Protein AF-A0AAP0RUE5-F1 (afdb_monomer)

Foldseek 3Di:
DDDDVVQDDPVVVVLVVVQVVCVVVVHHRPDDDDDDPCVVDADVVHDDDDDDCVPDDADPPLCVVVCVVPDDDDDDDDDDDPVNLVVLQCVVCVVVPDPGDDSVVSVVVVVVVVVCVVSVPDPRD

Nearest PDB structures (foldseek):
  4g22-assembly3_B-2  TM=8.796E-01  e=3.912E-05  Coffea canephora
  4g0b-assembly2_B  TM=9.159E-01  e=1.058E-04  Coffea canephora

Solvent-accessible surface area (backbone atoms only — not comparable to full-atom values): 8347 Å² total; per-residue (Å²): 138,88,77,66,66,94,77,41,57,74,64,57,49,51,50,49,54,50,41,50,55,29,52,75,70,75,40,78,61,91,71,78,85,84,82,76,64,69,84,73,56,78,58,89,75,75,80,84,90,66,87,66,68,92,76,55,89,74,74,68,81,53,46,58,68,55,51,63,72,75,44,85,86,80,89,84,86,81,91,77,54,72,65,59,50,51,51,50,47,50,63,69,34,68,85,62,85,41,93,77,78,52,73,66,58,48,49,52,53,48,52,50,53,50,50,42,59,76,64,63,53,48,89,93,91

Radius of gyration: 21.24 Å; Cα contacts (8 Å, |Δi|>4): 42; chains: 1; bounding box: 43×46×54 Å

Organism: Liquidambar formosana (NCBI:txid63359)

InterPro domains:
  IPR023213 Chloramphenicol acetyltransferase-like domain superfamily [G3DSA:3.30.559.10] (1-57)
  IPR023213 Chloramphenicol acetyltransferase-like domain superfamily [G3DSA:3.30.559.10] (68-125)
  IPR050317 Plant and Fungal Acyltransferase [PTHR31642] (1-120)

Sequence (125 aa):
MTINHCMVDAISAKEFVNSWAETARGISLTIPPFLDRSILRSRQPPEVKHCHHEFMDIEDISNISGLYQEGQMLYESFHFDSEMLARLKKSAMEDGVISSCTNFTVLAAFVWRARSKALNMKPHQ

pLDDT: mean 94.96, std 3.28, range [79.0, 98.44]

Mean predicted aligned error: 4.77 Å

Secondary structure (DSSP, 8-state):
----TTT--HHHHHHHHHHHHHHHTTPPPSSPPP--GGGGPPPSS----S--GGGS----TT-HHHHHHHSPPP-------HHHHHHHHHHHTTTSS-S---HHHHHHHHHHHHHHHHTTPPTT-

Structure (mmCIF, N/CA/C/O backbone):
data_AF-A0AAP0RUE5-F1
#
_entry.id   AF-A0AAP0RUE5-F1
#
loop_
_atom_site.group_PDB
_atom_site.id
_atom_site.type_symbol
_atom_site.label_atom_id
_atom_site.label_alt_id
_atom_site.label_comp_id
_atom_site.label_asym_id
_atom_site.label_entity_id
_atom_site.label_seq_id
_atom_site.pdbx_PDB_ins_code
_atom_site.Cartn_x
_atom_site.Cartn_y
_atom_site.Cartn_z
_atom_site.occupancy
_atom_site.B_iso_or_equiv
_atom_site.auth_seq_id
_atom_site.auth_comp_id
_atom_site.auth_asym_id
_atom_site.auth_atom_id
_atom_site.pdbx_PDB_model_num
ATOM 1 N N . MET A 1 1 ? 6.687 0.712 18.300 1.00 79.00 1 MET A N 1
ATOM 2 C CA . MET A 1 1 ? 5.547 -0.214 18.454 1.00 79.00 1 MET A CA 1
ATOM 3 C C . MET A 1 1 ? 5.792 -1.382 17.523 1.00 79.00 1 MET A C 1
ATOM 5 O O . MET A 1 1 ? 6.056 -1.137 16.355 1.00 79.00 1 MET A O 1
ATOM 9 N N . THR A 1 2 ? 5.748 -2.608 18.030 1.00 91.00 2 THR A N 1
ATOM 10 C CA . THR A 1 2 ? 5.924 -3.820 17.219 1.00 91.00 2 THR A CA 1
ATOM 11 C C . THR A 1 2 ? 4.603 -4.566 17.219 1.00 91.00 2 THR A C 1
ATOM 13 O O . THR A 1 2 ? 4.033 -4.784 18.285 1.00 91.00 2 THR A O 1
ATOM 16 N N . ILE A 1 3 ? 4.101 -4.918 16.038 1.00 91.62 3 ILE A N 1
ATOM 17 C CA . ILE A 1 3 ? 2.836 -5.636 15.876 1.00 91.62 3 ILE A CA 1
ATOM 18 C C . ILE A 1 3 ? 3.063 -6.810 14.928 1.00 91.62 3 ILE A C 1
ATOM 20 O O . ILE A 1 3 ? 3.786 -6.690 13.941 1.00 91.62 3 ILE A O 1
ATOM 24 N N . ASN A 1 4 ? 2.436 -7.947 15.223 1.00 94.19 4 ASN A N 1
ATOM 25 C CA . ASN A 1 4 ? 2.412 -9.085 14.315 1.00 94.19 4 ASN A CA 1
ATOM 26 C C . ASN A 1 4 ? 1.481 -8.787 13.122 1.00 94.19 4 ASN A C 1
ATOM 28 O O . ASN A 1 4 ? 0.276 -8.628 13.309 1.00 94.19 4 ASN A O 1
ATOM 32 N N . HIS A 1 5 ? 2.025 -8.748 11.902 1.00 93.44 5 HIS A N 1
ATOM 33 C CA . HIS A 1 5 ? 1.273 -8.418 10.683 1.00 93.44 5 HIS A CA 1
ATOM 34 C C . HIS A 1 5 ? 0.178 -9.451 10.335 1.00 93.44 5 HIS A C 1
ATOM 36 O O . HIS A 1 5 ? -0.794 -9.123 9.661 1.00 93.44 5 HIS A O 1
ATOM 42 N N . CYS A 1 6 ? 0.251 -10.690 10.836 1.00 95.12 6 CYS A N 1
ATOM 43 C CA . CYS A 1 6 ? -0.846 -11.659 10.689 1.00 95.12 6 CYS A CA 1
ATOM 44 C C . CYS A 1 6 ? -2.090 -11.257 11.507 1.00 95.12 6 CYS A C 1
ATOM 46 O O . CYS A 1 6 ? -3.200 -11.746 11.272 1.00 95.12 6 CYS A O 1
ATOM 48 N N . MET A 1 7 ? -1.916 -10.373 12.493 1.00 93.50 7 MET A N 1
ATOM 49 C CA . MET A 1 7 ? -2.996 -9.909 13.352 1.00 93.50 7 MET A CA 1
ATOM 50 C C . MET A 1 7 ? -3.699 -8.677 12.801 1.00 93.50 7 MET A C 1
ATOM 52 O O . MET A 1 7 ? -4.877 -8.528 13.081 1.00 93.50 7 MET A O 1
ATOM 56 N N . VAL A 1 8 ? -3.052 -7.790 12.057 1.00 94.50 8 VAL A N 1
ATOM 57 C CA . VAL A 1 8 ? -3.692 -6.544 11.611 1.00 94.50 8 VAL A CA 1
ATOM 58 C C . VAL A 1 8 ? -3.054 -6.032 10.330 1.00 94.50 8 VAL A C 1
ATOM 60 O O . VAL A 1 8 ? -1.862 -6.227 10.102 1.00 94.50 8 VAL A O 1
ATOM 63 N N . ASP A 1 9 ? -3.847 -5.327 9.531 1.00 95.69 9 ASP A N 1
ATOM 64 C CA . ASP A 1 9 ? -3.337 -4.436 8.496 1.00 95.69 9 ASP A CA 1
ATOM 65 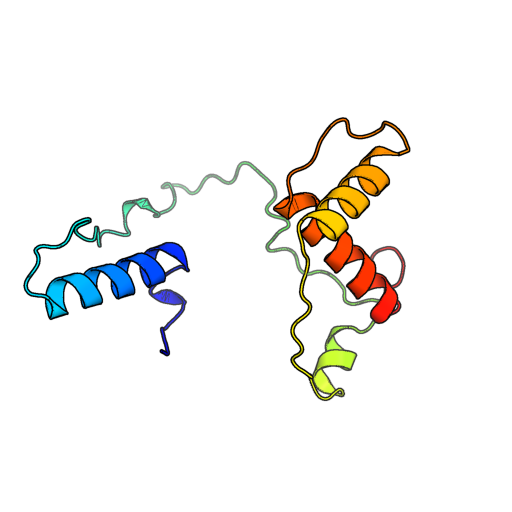C C . ASP A 1 9 ? -3.014 -3.042 9.075 1.00 95.69 9 ASP A C 1
ATOM 67 O O . ASP A 1 9 ? -3.166 -2.774 10.273 1.00 95.69 9 ASP A O 1
ATOM 71 N N . ALA A 1 10 ? -2.559 -2.128 8.214 1.00 94.38 10 ALA A N 1
ATOM 72 C CA . ALA A 1 10 ? -2.216 -0.766 8.617 1.00 94.38 10 ALA A CA 1
ATOM 73 C C . ALA A 1 10 ? -3.422 0.035 9.148 1.00 94.38 10 ALA A C 1
ATOM 75 O O . ALA A 1 10 ? -3.248 0.902 10.008 1.00 94.38 10 ALA A O 1
ATOM 76 N N . ILE A 1 11 ? -4.636 -0.247 8.661 1.00 95.38 11 ILE A N 1
ATOM 77 C CA . ILE A 1 11 ? -5.857 0.459 9.072 1.00 95.38 11 ILE A CA 1
ATOM 78 C C . ILE A 1 11 ? -6.227 0.038 10.494 1.00 95.38 11 ILE A C 1
ATOM 80 O O . ILE A 1 11 ? -6.313 0.883 11.383 1.00 95.38 11 ILE A O 1
ATOM 84 N N . SER A 1 12 ? -6.324 -1.267 10.728 1.00 94.88 12 SER A N 1
ATOM 85 C CA . SER A 1 12 ? -6.618 -1.866 12.030 1.00 94.88 12 SER A CA 1
ATOM 86 C C . SER A 1 12 ? -5.557 -1.497 13.076 1.00 94.88 12 SER A C 1
ATOM 88 O O . SER A 1 12 ? -5.885 -1.216 14.228 1.00 94.88 12 SER A O 1
ATOM 90 N N . ALA A 1 13 ? -4.275 -1.429 12.689 1.00 95.75 13 ALA A N 1
ATOM 91 C CA . ALA A 1 13 ? -3.204 -0.963 13.572 1.00 95.75 13 ALA A CA 1
ATOM 92 C C . ALA A 1 13 ? -3.383 0.510 13.983 1.00 95.75 13 ALA A C 1
ATOM 94 O O . ALA A 1 13 ? -3.201 0.853 15.153 1.00 95.75 13 ALA A O 1
ATOM 95 N N . LYS A 1 14 ? -3.756 1.386 13.040 1.00 95.44 14 LYS A N 1
ATOM 96 C CA . LYS A 1 14 ? -4.039 2.801 13.323 1.00 95.44 14 LYS A CA 1
ATOM 97 C C . LYS A 1 14 ? -5.253 2.951 14.241 1.00 95.44 14 LYS A C 1
ATOM 99 O O . LYS A 1 14 ? -5.193 3.726 15.194 1.00 95.44 14 LYS A O 1
ATOM 104 N N . GLU A 1 15 ? -6.335 2.225 13.966 1.00 96.19 15 GLU A N 1
ATOM 105 C CA . GLU A 1 15 ? -7.533 2.221 14.812 1.00 96.19 15 GLU A CA 1
ATOM 106 C C . GLU A 1 15 ? -7.200 1.774 16.233 1.00 96.19 15 GLU A C 1
ATOM 108 O O . GLU A 1 15 ? -7.532 2.482 17.178 1.00 96.19 15 GLU A O 1
ATOM 113 N N . PHE A 1 16 ? -6.434 0.692 16.387 1.00 95.88 16 PHE A N 1
ATOM 114 C CA . PHE A 1 16 ? -5.975 0.227 17.693 1.00 95.88 16 PHE A CA 1
ATOM 115 C C . PHE A 1 16 ? -5.206 1.306 18.472 1.00 95.88 16 PHE A C 1
ATOM 117 O O . PHE A 1 16 ? -5.490 1.532 19.648 1.00 95.88 16 PHE A O 1
ATOM 124 N N . VAL A 1 17 ? -4.261 2.008 17.834 1.00 96.50 17 VAL A N 1
ATOM 125 C CA . VAL A 1 17 ? -3.500 3.090 18.490 1.00 96.50 17 VAL A CA 1
ATOM 126 C C . VAL A 1 17 ? -4.409 4.252 18.897 1.00 96.50 17 VAL A C 1
ATOM 128 O O . VAL A 1 17 ? -4.257 4.797 19.991 1.00 96.50 17 VAL A O 1
ATOM 131 N N . ASN A 1 18 ? -5.377 4.616 18.056 1.00 96.62 18 ASN A N 1
ATOM 132 C CA . ASN A 1 18 ? -6.347 5.661 18.380 1.00 96.62 18 ASN A CA 1
ATOM 133 C C . ASN A 1 18 ? -7.248 5.253 19.555 1.00 96.62 18 ASN A C 1
ATOM 135 O O . ASN A 1 18 ? -7.374 6.017 20.512 1.00 96.62 18 ASN A O 1
ATOM 139 N N . SER A 1 19 ? -7.799 4.037 19.527 1.00 97.25 19 SER A N 1
ATOM 140 C CA . SER A 1 19 ? -8.603 3.457 20.608 1.00 97.25 19 SER A CA 1
ATOM 141 C C . SER A 1 19 ? -7.822 3.345 21.918 1.00 97.25 19 SER A C 1
ATOM 143 O O . SER A 1 19 ? -8.357 3.614 22.997 1.00 97.25 19 SER A O 1
ATOM 145 N N . TRP A 1 20 ? -6.533 3.004 21.845 1.00 97.00 20 TRP A N 1
ATOM 146 C CA . TRP A 1 20 ? -5.648 3.019 23.007 1.00 97.00 20 TRP A CA 1
ATOM 147 C C . TRP A 1 20 ? -5.525 4.431 23.590 1.00 97.00 20 TRP A C 1
ATOM 149 O O . TRP A 1 20 ? -5.664 4.607 24.801 1.00 97.00 20 TRP A O 1
ATOM 159 N N . ALA A 1 21 ? -5.344 5.449 22.746 1.00 98.00 21 ALA A N 1
ATOM 160 C CA . ALA A 1 21 ? -5.268 6.837 23.191 1.00 98.00 21 ALA A CA 1
ATOM 161 C C . ALA A 1 21 ? -6.594 7.340 23.800 1.00 98.00 21 ALA A C 1
ATOM 163 O O . ALA A 1 21 ? -6.570 8.107 24.760 1.00 98.00 21 ALA A O 1
ATOM 164 N N . GLU A 1 22 ? -7.745 6.919 23.269 1.00 98.31 22 GLU A N 1
ATOM 165 C CA . GLU A 1 22 ? -9.071 7.210 23.839 1.00 98.31 22 GLU A CA 1
ATOM 166 C C . GLU A 1 22 ? -9.231 6.594 25.226 1.00 98.31 22 GLU A C 1
ATOM 168 O O . GLU A 1 22 ? -9.550 7.303 26.183 1.00 98.31 22 GLU A O 1
ATOM 173 N N . THR A 1 23 ? -8.904 5.308 25.347 1.00 97.81 23 THR A N 1
ATOM 174 C CA . THR A 1 23 ? -8.955 4.573 26.614 1.00 97.81 23 THR A CA 1
ATOM 175 C C . THR A 1 23 ? -8.045 5.222 27.656 1.00 97.81 23 THR A C 1
ATOM 177 O O . THR A 1 23 ? -8.459 5.436 28.792 1.00 97.81 23 THR A O 1
ATOM 180 N N . ALA A 1 24 ? -6.827 5.617 27.267 1.00 98.38 24 ALA A N 1
ATOM 181 C CA . ALA A 1 24 ? -5.886 6.308 28.149 1.00 98.38 24 ALA A CA 1
ATOM 182 C C . ALA A 1 24 ? -6.408 7.669 28.650 1.00 98.38 24 ALA A C 1
ATOM 184 O O . ALA A 1 24 ? -6.008 8.123 29.719 1.00 98.38 24 ALA A O 1
ATOM 185 N N . ARG A 1 25 ? -7.314 8.316 27.903 1.00 98.44 25 ARG A N 1
ATOM 186 C CA . ARG A 1 25 ? -7.992 9.561 28.300 1.00 98.44 25 ARG A CA 1
ATOM 187 C C . ARG A 1 25 ? -9.319 9.331 29.036 1.00 98.44 25 ARG A C 1
ATOM 189 O O . ARG A 1 25 ? -9.985 10.305 29.369 1.00 98.44 25 ARG A O 1
ATOM 196 N N . GLY A 1 26 ? -9.724 8.081 29.269 1.00 98.06 26 GLY A N 1
ATOM 197 C CA . GLY A 1 26 ? -11.019 7.750 29.873 1.00 98.06 26 GLY A CA 1
ATOM 198 C C . GLY A 1 26 ? -12.219 8.028 28.960 1.00 98.06 26 GLY A C 1
ATOM 199 O O . GLY A 1 26 ? -13.334 8.204 29.446 1.00 98.06 26 GLY A O 1
ATOM 200 N N . ILE A 1 27 ? -11.998 8.097 27.646 1.00 97.88 27 ILE A N 1
ATOM 201 C CA . ILE A 1 27 ? -13.044 8.306 26.641 1.00 97.88 27 ILE A CA 1
ATOM 202 C C . ILE A 1 27 ? -13.487 6.935 26.118 1.00 97.88 27 ILE A C 1
ATOM 204 O O . ILE A 1 27 ? -12.672 6.024 25.969 1.00 97.88 27 ILE A O 1
ATOM 208 N N . SER A 1 28 ? -14.784 6.779 25.843 1.00 97.25 28 SER A N 1
ATOM 209 C CA . SER A 1 28 ? -15.300 5.575 25.179 1.00 97.25 28 SER A CA 1
ATOM 210 C C . SER A 1 28 ? -14.727 5.439 23.768 1.00 97.25 28 SER A C 1
ATOM 212 O O . SER A 1 28 ? -14.444 6.442 23.116 1.00 97.25 28 SER A O 1
ATOM 214 N N . LEU A 1 29 ? -14.586 4.202 23.291 1.00 97.69 29 LEU A N 1
ATOM 215 C CA . LEU A 1 29 ? -14.057 3.947 21.953 1.00 97.69 29 LEU A CA 1
ATOM 216 C C . LEU A 1 29 ? -14.959 4.569 20.885 1.00 97.69 29 LEU A C 1
ATOM 218 O O . LEU A 1 29 ? -16.152 4.263 20.843 1.00 97.69 29 LEU A O 1
ATOM 222 N N . THR A 1 30 ? -14.388 5.388 19.999 1.00 96.94 30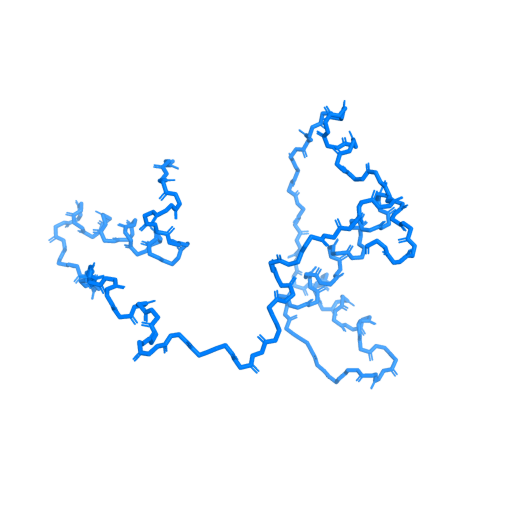 THR A N 1
ATOM 223 C CA . THR A 1 30 ? -15.150 5.976 18.882 1.00 96.94 30 THR A CA 1
ATOM 224 C C . THR A 1 30 ? -15.585 4.901 17.888 1.00 96.94 30 THR A C 1
ATOM 226 O O . THR A 1 30 ? -16.698 4.944 17.369 1.00 96.94 30 THR A O 1
ATOM 229 N N . ILE A 1 31 ? -14.711 3.921 17.635 1.00 95.56 31 ILE A N 1
ATOM 230 C CA . ILE A 1 31 ? -14.963 2.788 16.740 1.00 95.56 31 ILE A CA 1
ATOM 231 C C . ILE A 1 31 ? -14.690 1.500 17.524 1.00 95.56 31 ILE A C 1
ATOM 233 O O . ILE A 1 31 ? -13.529 1.156 17.754 1.00 95.56 31 ILE A O 1
ATOM 237 N N . PRO A 1 32 ? -15.734 0.786 17.975 1.00 95.44 32 PRO A N 1
ATOM 238 C CA . PRO A 1 32 ? -15.565 -0.527 18.582 1.00 95.44 32 PRO A CA 1
ATOM 239 C C . PRO A 1 32 ? -15.013 -1.535 17.559 1.00 95.44 32 PRO A C 1
ATOM 241 O O . PRO A 1 32 ? -15.481 -1.558 16.418 1.00 95.44 32 PRO A O 1
ATOM 244 N N . PRO A 1 33 ? -14.056 -2.398 17.941 1.00 95.44 33 PRO A N 1
ATOM 245 C CA . PRO A 1 33 ? -13.475 -3.357 17.012 1.00 95.44 33 PRO A CA 1
ATOM 246 C C . PRO A 1 33 ? -14.464 -4.475 16.661 1.00 95.44 33 PRO A C 1
ATOM 248 O O . PRO A 1 33 ? -15.167 -5.000 17.526 1.00 95.44 33 PRO A O 1
ATOM 251 N N . PHE A 1 34 ? -14.448 -4.910 15.401 1.00 94.94 34 PHE A N 1
ATOM 252 C CA . PHE A 1 34 ? -15.113 -6.131 14.953 1.00 94.94 34 PHE A CA 1
ATOM 253 C C . PHE A 1 34 ? -14.075 -7.239 14.757 1.00 94.94 34 PHE A C 1
ATOM 255 O O . PHE A 1 34 ? -13.149 -7.103 13.960 1.00 94.94 34 PHE A O 1
ATOM 262 N N . LEU A 1 35 ? -14.203 -8.330 15.513 1.00 94.62 35 LEU A N 1
ATOM 263 C CA . LEU A 1 35 ? -13.153 -9.353 15.610 1.00 94.62 35 LEU A CA 1
ATOM 264 C C . LEU A 1 35 ? -13.439 -10.626 14.802 1.00 94.62 35 LEU A C 1
ATOM 266 O O . LEU A 1 35 ? -12.559 -11.481 14.687 1.00 94.62 35 LEU A O 1
A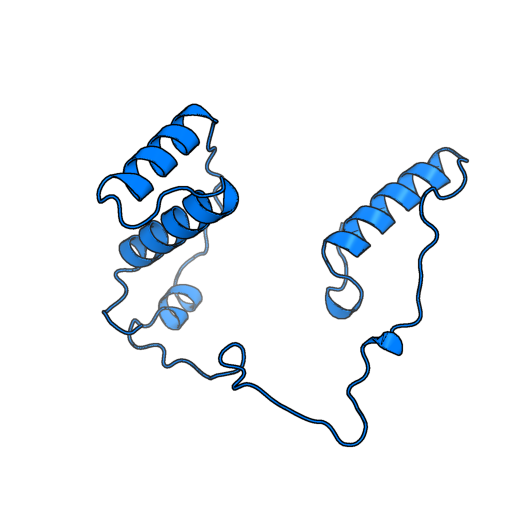TOM 270 N N . ASP A 1 36 ? -14.638 -10.772 14.233 1.00 96.44 36 ASP A N 1
ATOM 271 C CA . ASP A 1 36 ? -14.989 -11.964 13.464 1.00 96.44 36 ASP A CA 1
ATOM 272 C C . ASP A 1 36 ? -14.424 -11.905 12.036 1.00 96.44 36 ASP A C 1
ATOM 274 O O . ASP A 1 36 ? -14.980 -11.292 11.129 1.00 96.44 36 ASP A O 1
ATOM 278 N N . ARG A 1 37 ? -13.3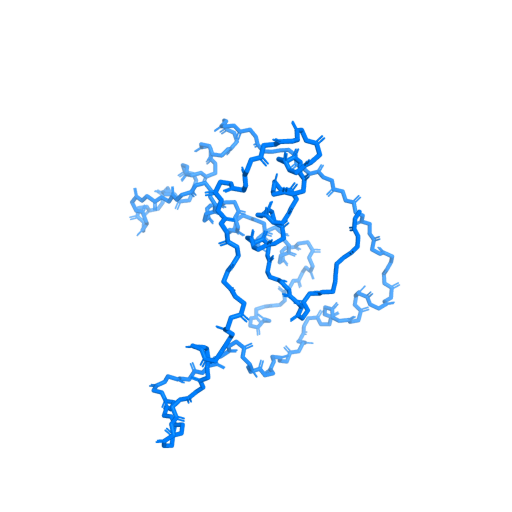11 -12.606 11.811 1.00 96.12 37 ARG A N 1
ATOM 279 C CA . ARG A 1 37 ? -12.693 -12.726 10.480 1.00 96.12 37 ARG A CA 1
ATOM 280 C C . ARG A 1 37 ? -13.354 -13.766 9.587 1.00 96.12 37 ARG A C 1
ATOM 282 O O . ARG A 1 37 ? -12.906 -13.956 8.457 1.00 96.12 37 ARG A O 1
ATOM 289 N N . SER A 1 38 ? -14.395 -14.458 10.056 1.00 96.75 38 SER A N 1
ATOM 290 C CA . SER A 1 38 ? -15.099 -15.457 9.250 1.00 96.75 38 SER A CA 1
ATOM 291 C C . SER A 1 38 ? -15.718 -14.854 7.986 1.00 96.75 38 SER A C 1
ATOM 293 O O . SER A 1 38 ? -15.832 -15.556 6.983 1.00 96.75 38 SER A O 1
ATOM 295 N N . ILE A 1 39 ? -15.990 -13.542 7.989 1.00 96.31 39 ILE A N 1
ATOM 296 C CA . ILE A 1 39 ? -16.459 -12.780 6.824 1.00 96.31 39 ILE A CA 1
ATOM 297 C C . ILE A 1 39 ? -15.476 -12.802 5.640 1.00 96.31 39 ILE A C 1
ATOM 299 O O . ILE A 1 39 ? -15.885 -12.573 4.507 1.00 96.31 39 ILE A O 1
ATOM 303 N N . LEU A 1 40 ? -14.190 -13.084 5.891 1.00 96.06 40 LEU A N 1
ATOM 304 C CA . LEU A 1 40 ? -13.141 -13.197 4.871 1.00 96.06 40 LEU A CA 1
ATOM 305 C C . LEU A 1 40 ? -12.922 -14.644 4.398 1.00 96.06 40 LEU A C 1
ATOM 307 O O . LEU A 1 40 ? -12.025 -14.894 3.591 1.00 96.06 40 LEU A O 1
ATOM 311 N N . ARG A 1 41 ? -13.688 -15.625 4.903 1.00 96.75 41 ARG A N 1
ATOM 312 C CA . ARG A 1 41 ? -13.576 -17.017 4.444 1.00 96.75 41 ARG A CA 1
ATOM 313 C C . ARG A 1 41 ? -13.946 -17.123 2.967 1.00 96.75 41 ARG A C 1
ATOM 315 O O . ARG A 1 41 ? -14.864 -16.465 2.482 1.00 96.75 41 ARG A O 1
ATOM 322 N N . SER A 1 42 ? -13.249 -18.006 2.260 1.00 96.44 42 SER A N 1
ATOM 323 C CA . SER A 1 42 ? -13.583 -18.340 0.880 1.00 96.44 42 SER A CA 1
ATOM 324 C C . SER A 1 42 ? -14.953 -19.020 0.780 1.00 96.44 42 SER A C 1
ATOM 326 O O . SER A 1 42 ? -15.447 -19.639 1.729 1.00 96.44 42 SER A O 1
ATOM 328 N N . ARG A 1 43 ? -15.559 -18.925 -0.409 1.00 96.62 43 ARG A N 1
ATOM 329 C CA . ARG A 1 43 ? -16.764 -19.685 -0.766 1.00 96.62 43 ARG A CA 1
ATOM 330 C C . ARG A 1 43 ? -16.509 -21.195 -0.668 1.00 96.62 43 ARG A C 1
ATOM 332 O O . ARG A 1 43 ? -15.369 -21.648 -0.765 1.00 96.62 43 ARG A O 1
ATOM 339 N N . GLN A 1 44 ? -17.586 -21.961 -0.504 1.00 96.62 44 GLN A N 1
ATOM 340 C CA . GLN A 1 44 ? -17.572 -23.425 -0.491 1.00 96.62 44 GLN A CA 1
ATOM 341 C C . GLN A 1 44 ? -18.549 -23.947 -1.565 1.00 96.62 44 GLN A C 1
ATOM 343 O O . GLN A 1 44 ? -19.758 -23.817 -1.367 1.00 96.62 44 GLN A O 1
ATOM 348 N N . PRO A 1 45 ? -18.064 -24.503 -2.697 1.00 96.00 45 PRO A N 1
ATOM 349 C CA . PRO A 1 45 ? -16.653 -24.672 -3.061 1.00 96.00 45 PRO A CA 1
ATOM 350 C C . PRO A 1 45 ? -15.956 -23.333 -3.391 1.00 96.00 45 PRO A C 1
ATOM 352 O O . PRO A 1 45 ? -16.631 -22.354 -3.730 1.00 96.00 45 PRO A O 1
ATOM 355 N N . PRO A 1 46 ? -14.612 -23.263 -3.315 1.00 96.50 46 PRO A N 1
ATOM 356 C CA . PRO A 1 46 ? -13.864 -22.106 -3.795 1.00 96.50 46 PRO A CA 1
ATOM 357 C C . PRO A 1 46 ? -14.105 -21.876 -5.290 1.00 96.50 46 PRO A C 1
ATOM 359 O O . PRO A 1 46 ? -14.120 -22.818 -6.078 1.00 96.50 46 PRO A O 1
ATOM 362 N N . GLU A 1 47 ? -14.258 -20.617 -5.692 1.00 96.81 47 GLU A N 1
ATOM 363 C CA . GLU A 1 47 ? -14.515 -20.242 -7.085 1.00 96.81 47 GLU A CA 1
ATOM 364 C C . GLU A 1 47 ? -13.560 -19.114 -7.486 1.00 96.81 47 GLU A C 1
ATOM 366 O O . GLU A 1 47 ? -13.765 -17.958 -7.102 1.00 96.81 47 GLU A O 1
ATOM 371 N N . VAL A 1 48 ? -12.518 -19.454 -8.245 1.00 95.69 48 VAL A N 1
ATOM 372 C CA . VAL A 1 48 ? -11.513 -18.511 -8.753 1.00 95.69 48 VAL A CA 1
ATOM 373 C C . VAL A 1 48 ? -11.932 -18.051 -10.148 1.00 95.69 48 VAL A C 1
ATOM 375 O O . VAL A 1 48 ? -12.036 -18.865 -11.061 1.00 95.69 48 VAL A O 1
ATOM 378 N N . LYS A 1 49 ? -12.205 -16.751 -10.313 1.00 96.56 49 LYS A N 1
ATOM 379 C CA . LYS A 1 49 ? -12.697 -16.170 -11.583 1.00 96.56 49 LYS A CA 1
ATOM 380 C C . LYS A 1 49 ? -11.618 -15.483 -12.412 1.00 96.56 49 LYS A C 1
ATOM 382 O O . LYS A 1 49 ? -11.837 -15.203 -13.587 1.00 96.56 49 LYS A O 1
ATOM 387 N N . HIS A 1 50 ? -10.480 -15.188 -11.798 1.00 95.75 50 HIS A N 1
ATOM 388 C CA . HIS A 1 50 ? -9.407 -14.416 -12.404 1.00 95.75 50 HIS A CA 1
ATOM 389 C C . HIS A 1 50 ? -8.072 -15.091 -12.125 1.00 95.75 50 HIS A C 1
ATOM 391 O O . HIS A 1 50 ? -7.903 -15.751 -11.100 1.00 95.75 50 HIS A O 1
ATOM 397 N N . CYS A 1 51 ? -7.131 -14.932 -13.051 1.00 95.62 51 CYS A N 1
ATOM 398 C CA . CYS A 1 51 ? -5.757 -15.312 -12.780 1.00 95.62 51 CYS A CA 1
ATOM 399 C C . CYS A 1 51 ? -5.174 -14.327 -11.761 1.00 95.62 51 CYS A C 1
ATOM 401 O O . CYS A 1 51 ? -5.298 -13.115 -11.937 1.00 95.62 51 CYS A O 1
ATOM 403 N N . HIS A 1 52 ? -4.574 -14.855 -10.701 1.00 95.12 52 HIS A N 1
ATOM 404 C CA . HIS A 1 52 ? -3.989 -14.068 -9.624 1.00 95.12 52 HIS A CA 1
ATOM 405 C C . HIS A 1 52 ? -2.473 -13.965 -9.825 1.00 95.12 52 HIS A C 1
ATOM 407 O O . HIS A 1 52 ? -1.703 -14.740 -9.255 1.00 95.12 52 HIS A O 1
ATOM 413 N N . HIS A 1 53 ? -2.050 -13.037 -10.690 1.00 94.38 53 HIS A N 1
ATOM 414 C CA . HIS A 1 53 ? -0.634 -12.827 -11.017 1.00 94.38 53 HIS A CA 1
ATOM 415 C C . HIS A 1 53 ? 0.193 -12.339 -9.820 1.00 94.38 53 HIS A C 1
ATOM 417 O O . HIS A 1 53 ? 1.406 -12.498 -9.809 1.00 94.38 53 HIS A O 1
ATOM 423 N N . GLU A 1 54 ? -0.451 -11.792 -8.790 1.00 94.56 54 GLU A N 1
ATOM 424 C CA . GLU A 1 54 ? 0.188 -11.404 -7.534 1.00 94.56 54 GLU A CA 1
ATOM 425 C C . GLU A 1 54 ? 0.814 -12.582 -6.768 1.00 94.56 54 GLU A C 1
ATOM 427 O O . GLU A 1 54 ? 1.662 -12.357 -5.908 1.00 94.56 54 GLU A O 1
ATOM 432 N N . PHE A 1 55 ? 0.414 -13.820 -7.080 1.00 94.06 55 PHE A N 1
ATOM 433 C CA . PHE A 1 55 ? 0.988 -15.045 -6.514 1.00 94.06 55 PHE A CA 1
ATOM 434 C C . PHE A 1 55 ? 1.860 -15.816 -7.512 1.00 94.06 55 PHE A C 1
ATOM 436 O O . PHE A 1 55 ? 2.240 -16.950 -7.229 1.00 94.06 55 PHE A O 1
ATOM 443 N N . MET A 1 56 ? 2.140 -15.251 -8.690 1.00 93.12 56 MET A N 1
ATOM 444 C CA . MET A 1 56 ? 3.036 -15.888 -9.651 1.00 93.12 56 MET A CA 1
ATOM 445 C C . MET A 1 56 ? 4.492 -15.703 -9.241 1.00 93.12 56 MET A C 1
ATOM 447 O O . MET A 1 56 ? 4.905 -14.610 -8.854 1.00 93.12 56 MET A O 1
ATOM 451 N N . ASP A 1 57 ? 5.278 -16.763 -9.410 1.00 91.88 57 ASP A N 1
ATOM 452 C CA . ASP A 1 57 ? 6.730 -16.676 -9.328 1.00 91.88 57 ASP A CA 1
ATOM 453 C C . ASP A 1 57 ? 7.260 -15.909 -10.547 1.00 91.88 57 ASP A C 1
ATOM 455 O O . ASP A 1 57 ? 6.976 -16.262 -11.695 1.00 91.88 57 ASP A O 1
ATOM 459 N N . ILE A 1 58 ? 8.020 -14.845 -10.291 1.00 91.00 58 ILE A N 1
ATOM 460 C CA . ILE A 1 58 ? 8.651 -14.014 -11.321 1.00 91.00 58 ILE A CA 1
ATOM 461 C C . ILE A 1 58 ? 10.143 -14.340 -11.337 1.00 91.00 58 ILE A C 1
ATOM 463 O O . ILE A 1 58 ? 10.805 -14.304 -10.298 1.00 91.00 58 ILE A O 1
ATOM 467 N N . GLU A 1 59 ? 10.670 -14.671 -12.514 1.00 94.06 59 GLU A N 1
ATOM 468 C CA . GLU A 1 59 ? 12.093 -14.950 -12.690 1.00 94.06 59 GLU A CA 1
ATOM 469 C C . GLU A 1 59 ? 12.926 -13.679 -12.478 1.00 94.06 59 GLU A C 1
ATOM 471 O O . GLU A 1 59 ? 12.656 -12.640 -13.071 1.00 94.06 59 GLU A O 1
ATOM 476 N N . ASP A 1 60 ? 13.974 -13.766 -11.657 1.00 93.38 60 ASP A N 1
ATOM 477 C CA . ASP A 1 60 ? 14.853 -12.639 -11.350 1.00 93.38 60 ASP A CA 1
ATOM 478 C C . ASP A 1 60 ? 16.010 -12.512 -12.361 1.00 93.38 60 ASP A C 1
ATOM 480 O O . ASP A 1 60 ? 17.175 -12.792 -12.068 1.00 93.38 60 ASP A O 1
ATOM 484 N N . ILE A 1 61 ? 15.709 -12.046 -13.571 1.00 95.75 61 ILE A N 1
ATOM 485 C CA . ILE A 1 61 ? 16.689 -11.932 -14.665 1.00 95.75 61 ILE A CA 1
ATOM 486 C C . ILE A 1 61 ? 17.708 -10.792 -14.482 1.00 95.75 61 ILE A C 1
ATOM 488 O O . ILE A 1 61 ? 18.757 -10.768 -15.144 1.00 95.75 61 ILE A O 1
ATOM 492 N N . SER A 1 62 ? 17.420 -9.823 -13.606 1.00 94.94 62 SER A N 1
ATOM 493 C CA . SER A 1 62 ? 18.327 -8.714 -13.254 1.00 94.94 62 SER A CA 1
ATOM 494 C C . SER A 1 62 ? 19.113 -8.950 -11.961 1.00 94.94 62 SER A C 1
ATOM 496 O O . SER A 1 62 ? 19.827 -8.043 -11.542 1.00 94.94 62 SER A O 1
ATOM 498 N N . ASN A 1 63 ? 19.023 -10.139 -11.354 1.00 93.62 63 ASN A N 1
ATOM 499 C CA . ASN A 1 63 ? 19.723 -10.495 -10.114 1.00 93.62 63 ASN A CA 1
ATOM 500 C C . ASN A 1 63 ? 19.459 -9.506 -8.955 1.00 93.62 63 ASN A C 1
ATOM 502 O O . ASN A 1 63 ? 20.357 -9.153 -8.189 1.00 93.62 63 ASN A O 1
ATOM 506 N N . ILE A 1 64 ? 18.222 -9.019 -8.836 1.00 91.88 64 ILE A N 1
ATOM 507 C CA . ILE A 1 64 ? 17.809 -8.079 -7.785 1.00 91.88 64 ILE A CA 1
ATOM 508 C C . ILE A 1 64 ? 17.955 -8.727 -6.403 1.00 91.88 64 ILE A C 1
ATOM 510 O O . ILE A 1 64 ? 18.390 -8.078 -5.454 1.00 91.88 64 ILE A O 1
ATOM 514 N N . SER A 1 65 ? 17.616 -10.007 -6.290 1.00 90.44 65 SER A N 1
ATOM 515 C CA . SER A 1 65 ? 17.725 -10.790 -5.059 1.00 90.44 65 SER A CA 1
ATOM 516 C C . SER A 1 65 ? 19.173 -10.890 -4.594 1.00 90.44 65 SER A C 1
ATOM 518 O O . SER A 1 65 ? 19.437 -10.692 -3.410 1.00 90.44 65 SER A O 1
ATOM 520 N N . GLY A 1 66 ? 20.116 -11.110 -5.519 1.00 90.75 66 GLY A N 1
ATOM 521 C CA . GLY A 1 66 ? 21.549 -11.102 -5.217 1.00 90.75 66 GLY A CA 1
ATOM 522 C C . GLY A 1 66 ? 22.021 -9.745 -4.692 1.00 90.75 66 GLY A C 1
ATOM 523 O O . GLY A 1 66 ? 22.679 -9.685 -3.656 1.00 90.75 66 GLY A O 1
ATOM 524 N N . LEU A 1 67 ? 21.586 -8.642 -5.317 1.00 88.12 67 LEU A N 1
ATOM 525 C CA . LEU A 1 67 ? 21.908 -7.285 -4.847 1.00 88.12 67 LEU A CA 1
ATOM 526 C C . LEU A 1 67 ? 21.436 -7.035 -3.407 1.00 88.12 67 LEU A C 1
ATOM 528 O O . LEU A 1 67 ? 22.133 -6.373 -2.640 1.00 88.12 67 LEU A O 1
ATOM 532 N N . TYR A 1 68 ? 20.268 -7.563 -3.030 1.00 87.44 68 TYR A N 1
ATOM 533 C CA . TYR A 1 68 ? 19.753 -7.437 -1.665 1.00 87.44 68 TYR A CA 1
ATOM 534 C C . TYR A 1 68 ? 20.473 -8.321 -0.643 1.00 87.44 68 TYR A C 1
ATOM 536 O O . TYR A 1 68 ? 20.481 -7.977 0.536 1.00 87.44 68 TYR A O 1
ATOM 544 N N . GLN A 1 69 ? 21.049 -9.447 -1.067 1.00 89.00 69 GLN A N 1
ATOM 545 C CA . GLN A 1 69 ? 21.799 -10.347 -0.187 1.00 89.00 69 GLN A CA 1
ATOM 546 C C . GLN A 1 69 ? 23.232 -9.859 0.051 1.00 89.00 69 GLN A C 1
ATOM 548 O O . GLN A 1 69 ? 23.745 -9.975 1.161 1.00 89.00 69 GLN A O 1
ATOM 553 N N . GLU A 1 70 ? 23.873 -9.317 -0.984 1.00 87.00 70 GLU A N 1
ATOM 554 C CA . GLU A 1 70 ? 25.272 -8.881 -0.942 1.00 87.00 70 GLU A CA 1
ATOM 555 C C . GLU A 1 70 ? 25.426 -7.438 -0.443 1.00 87.00 70 GLU A C 1
ATOM 557 O O . GLU A 1 70 ? 26.430 -7.088 0.180 1.00 87.00 70 GLU A O 1
ATOM 562 N N . GLY A 1 71 ? 24.441 -6.583 -0.727 1.00 81.44 71 GLY A N 1
ATOM 563 C CA . GLY A 1 71 ? 24.486 -5.160 -0.421 1.00 81.44 71 GLY A CA 1
ATOM 564 C C . GLY A 1 71 ? 24.007 -4.819 0.988 1.00 81.44 71 GLY A C 1
ATOM 565 O O . GLY A 1 71 ? 23.017 -5.351 1.489 1.00 81.44 71 GLY A O 1
ATOM 566 N N . GLN A 1 72 ? 24.653 -3.834 1.613 1.00 89.06 72 GLN A N 1
ATOM 567 C CA . GLN A 1 72 ? 24.093 -3.192 2.798 1.00 89.06 72 GLN A CA 1
ATOM 568 C C . GLN A 1 72 ? 22.873 -2.350 2.401 1.00 89.06 72 GLN A C 1
ATOM 570 O O . GLN A 1 72 ? 22.979 -1.418 1.602 1.00 89.06 72 GLN A O 1
ATOM 575 N N . MET A 1 73 ? 21.716 -2.637 2.999 1.00 89.19 73 MET A N 1
ATOM 576 C CA . MET A 1 73 ? 20.519 -1.821 2.812 1.00 89.19 73 MET A CA 1
ATOM 577 C C . MET A 1 73 ? 20.617 -0.533 3.635 1.00 89.19 73 MET A C 1
ATOM 579 O O . MET A 1 73 ? 20.676 -0.572 4.865 1.00 89.19 73 MET A O 1
ATOM 583 N N . LEU A 1 74 ? 20.620 0.606 2.942 1.00 92.44 74 LEU A N 1
ATOM 584 C CA . LEU A 1 74 ? 20.551 1.933 3.548 1.00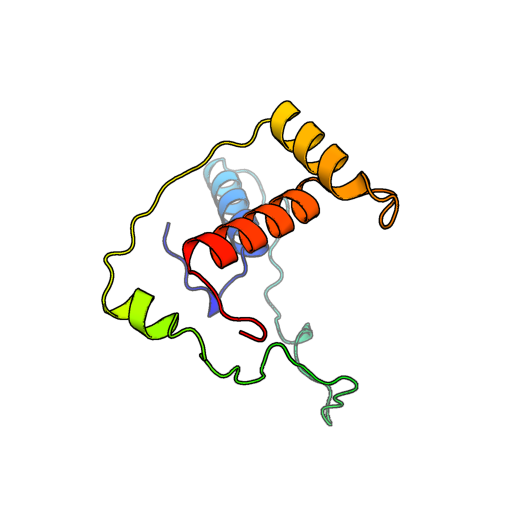 92.44 74 LEU A CA 1
ATOM 585 C C . LEU A 1 74 ? 19.107 2.438 3.522 1.00 92.44 74 LEU A C 1
ATOM 587 O O . LEU A 1 74 ? 18.394 2.260 2.534 1.00 92.44 74 LEU A O 1
ATOM 591 N N . TYR A 1 75 ? 18.689 3.075 4.612 1.00 93.69 75 TYR A N 1
ATOM 592 C CA . TYR A 1 75 ? 17.344 3.617 4.768 1.00 93.69 75 TYR A CA 1
ATOM 593 C C . TYR A 1 75 ? 17.414 5.138 4.771 1.00 93.69 75 TYR A C 1
ATOM 595 O O . TYR A 1 75 ? 17.956 5.728 5.699 1.00 93.69 75 TYR A O 1
ATOM 603 N N . GLU A 1 76 ? 16.835 5.756 3.745 1.00 95.56 76 GLU A N 1
ATOM 604 C CA . GLU A 1 76 ? 16.817 7.206 3.559 1.00 95.56 76 GLU A CA 1
ATOM 605 C C . GLU A 1 76 ? 15.392 7.699 3.310 1.00 95.56 76 GLU A C 1
ATOM 607 O O . GLU A 1 76 ? 14.555 6.989 2.746 1.00 95.56 76 GLU A O 1
ATOM 612 N N . SER A 1 77 ? 15.109 8.930 3.736 1.00 96.56 77 SER A N 1
ATOM 613 C CA . SER A 1 77 ? 13.812 9.579 3.529 1.00 96.56 77 SER A CA 1
ATOM 614 C C . SER A 1 77 ? 13.937 10.729 2.540 1.00 96.56 77 SER A C 1
ATOM 616 O O . SER A 1 77 ? 14.761 11.623 2.712 1.00 96.56 77 SER A O 1
ATOM 618 N N . PHE A 1 78 ? 13.067 10.737 1.533 1.00 96.12 78 PHE A N 1
ATOM 619 C CA . PHE A 1 78 ? 13.004 11.788 0.520 1.00 96.12 78 PHE A CA 1
ATOM 620 C C . PHE A 1 78 ? 11.695 12.557 0.666 1.00 96.12 78 PHE A C 1
ATOM 622 O O . PHE A 1 78 ? 10.612 11.968 0.659 1.00 96.12 78 PHE A O 1
ATOM 629 N N . HIS A 1 79 ? 11.790 13.875 0.812 1.00 96.88 79 HIS A N 1
ATOM 630 C CA . HIS A 1 79 ? 10.622 14.741 0.912 1.00 96.88 79 HIS A CA 1
ATOM 631 C C . HIS A 1 79 ? 10.108 15.125 -0.480 1.00 96.88 79 HIS A C 1
ATOM 633 O O . HIS A 1 79 ? 10.890 15.526 -1.340 1.00 96.88 79 HIS A O 1
ATOM 639 N N . PHE A 1 80 ? 8.792 15.038 -0.675 1.00 97.19 80 PHE A N 1
ATOM 640 C CA . PHE A 1 80 ? 8.103 15.494 -1.881 1.00 97.19 80 PHE A CA 1
ATOM 641 C C . PHE A 1 80 ? 7.034 16.507 -1.485 1.00 97.19 80 PHE A C 1
ATOM 643 O O . PHE A 1 80 ? 6.016 16.144 -0.891 1.00 97.19 80 PHE A O 1
ATOM 650 N N . ASP A 1 81 ? 7.271 17.770 -1.818 1.00 97.81 81 ASP A N 1
ATOM 651 C CA . ASP A 1 81 ? 6.314 18.847 -1.588 1.00 97.81 81 ASP A CA 1
ATOM 652 C C . ASP A 1 81 ? 5.249 18.926 -2.700 1.00 97.81 81 ASP A C 1
ATOM 654 O O . ASP A 1 81 ? 5.241 18.171 -3.681 1.00 97.81 81 ASP A O 1
ATOM 658 N N . SER A 1 82 ? 4.303 19.851 -2.536 1.00 97.81 82 SER A N 1
ATOM 659 C CA . SER A 1 82 ? 3.216 20.065 -3.491 1.00 97.81 82 SER A CA 1
ATOM 660 C C . SER A 1 82 ? 3.698 20.545 -4.863 1.00 97.81 82 SER A C 1
ATOM 662 O O . SER A 1 82 ? 3.079 20.190 -5.868 1.00 97.81 82 SER A O 1
ATOM 664 N N . GLU A 1 83 ? 4.790 21.309 -4.933 1.00 98.19 83 GLU A N 1
ATOM 665 C CA . GLU A 1 83 ? 5.346 21.817 -6.188 1.00 98.19 83 GLU A CA 1
ATOM 666 C C . GLU A 1 83 ? 6.000 20.686 -6.988 1.00 98.19 83 GLU A C 1
ATOM 668 O O . GLU A 1 83 ? 5.718 20.513 -8.178 1.00 98.19 83 GLU A O 1
ATOM 673 N N . MET A 1 84 ? 6.810 19.853 -6.333 1.00 98.06 84 MET A N 1
ATOM 674 C CA . MET A 1 84 ? 7.406 18.660 -6.928 1.00 98.06 84 MET A CA 1
ATOM 675 C C . MET A 1 84 ? 6.329 17.705 -7.436 1.00 98.06 84 MET A C 1
ATOM 677 O O . MET A 1 84 ? 6.410 17.238 -8.573 1.00 98.06 84 MET A O 1
ATOM 681 N N . LEU A 1 85 ? 5.283 17.456 -6.642 1.00 98.25 85 LEU A N 1
ATOM 682 C CA . LEU A 1 85 ? 4.158 16.623 -7.067 1.00 98.25 85 LEU A CA 1
ATOM 683 C C . LEU A 1 85 ? 3.423 17.233 -8.268 1.00 98.25 85 LEU A C 1
ATOM 685 O O . LEU A 1 85 ? 3.100 16.508 -9.207 1.00 98.25 85 LEU A O 1
ATOM 689 N N . ALA A 1 86 ? 3.196 18.550 -8.293 1.00 97.75 86 ALA A N 1
ATOM 690 C CA . ALA A 1 86 ? 2.577 19.224 -9.434 1.00 97.75 86 ALA A CA 1
ATOM 691 C C . ALA A 1 86 ? 3.429 19.101 -10.710 1.00 97.75 86 ALA A C 1
ATOM 693 O O . ALA A 1 86 ? 2.895 18.826 -11.787 1.00 97.75 86 ALA A O 1
ATOM 694 N N . ARG A 1 87 ? 4.756 19.228 -10.591 1.00 97.94 87 ARG A N 1
ATOM 695 C CA . ARG A 1 87 ? 5.699 19.018 -11.701 1.00 97.94 87 ARG A CA 1
ATOM 696 C C . ARG A 1 87 ? 5.682 17.579 -12.206 1.00 97.94 87 ARG A C 1
ATOM 698 O O . ARG A 1 87 ? 5.628 17.37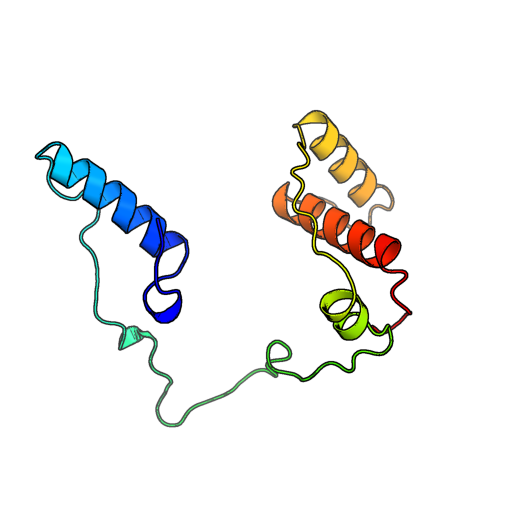0 -13.416 1.00 97.94 87 ARG A O 1
ATOM 705 N N . LEU A 1 88 ? 5.688 16.599 -11.301 1.00 97.44 88 LEU A N 1
ATOM 706 C CA . LEU A 1 88 ? 5.588 15.183 -11.660 1.00 97.44 88 LEU A CA 1
ATOM 707 C C . LEU A 1 88 ? 4.277 14.891 -12.393 1.00 97.44 88 LEU A C 1
ATOM 709 O O . LEU A 1 88 ? 4.294 14.230 -13.428 1.00 97.44 88 LEU A O 1
ATOM 713 N N . LYS A 1 89 ? 3.153 15.424 -11.900 1.00 97.81 89 LYS A N 1
ATOM 714 C CA . LYS A 1 89 ? 1.851 15.291 -12.563 1.00 97.81 89 LYS A CA 1
ATOM 715 C C . LYS A 1 89 ? 1.871 15.878 -13.961 1.00 97.81 89 LYS A C 1
ATOM 717 O O . LYS A 1 89 ? 1.436 15.213 -14.892 1.00 97.81 89 LYS A O 1
ATOM 722 N N . LYS A 1 90 ? 2.386 17.103 -14.108 1.00 97.12 90 LYS A N 1
ATOM 723 C CA . LYS A 1 90 ? 2.509 17.756 -15.413 1.00 97.12 90 LYS A CA 1
ATOM 724 C C . LYS A 1 90 ? 3.301 16.875 -16.377 1.00 97.12 90 LYS A C 1
ATOM 726 O O . LYS A 1 90 ? 2.789 16.582 -17.446 1.00 97.12 90 LYS A O 1
ATOM 731 N N . SER A 1 91 ? 4.469 16.388 -15.956 1.00 96.12 91 SER A N 1
ATOM 732 C CA . SER A 1 91 ? 5.313 15.519 -16.784 1.00 96.12 91 SER A CA 1
ATOM 733 C C . SER A 1 91 ? 4.631 14.204 -17.163 1.00 96.12 91 SER A C 1
ATOM 735 O O . SER A 1 91 ? 4.740 13.763 -18.299 1.00 96.12 91 SER A O 1
ATOM 737 N N . ALA A 1 92 ? 3.869 13.600 -16.250 1.00 95.94 92 ALA A N 1
ATOM 738 C CA . ALA A 1 92 ? 3.128 12.374 -16.536 1.00 95.94 92 ALA A CA 1
ATOM 739 C C . ALA A 1 92 ? 1.990 12.561 -17.559 1.00 95.94 92 ALA A C 1
ATOM 741 O O . ALA A 1 92 ? 1.550 11.579 -18.142 1.00 95.94 92 ALA A O 1
ATOM 742 N N . MET A 1 93 ? 1.505 13.791 -17.761 1.00 96.25 93 MET A N 1
ATOM 743 C CA . MET A 1 93 ? 0.401 14.122 -18.674 1.00 96.25 93 MET A CA 1
ATOM 744 C C . MET A 1 93 ? 0.875 14.823 -19.962 1.00 96.25 93 MET A C 1
ATOM 746 O O . MET A 1 93 ? 0.046 15.256 -20.759 1.00 96.25 93 MET A O 1
ATOM 750 N N . GLU A 1 94 ? 2.189 14.974 -20.169 1.00 96.00 94 GLU A N 1
ATOM 751 C CA . GLU A 1 94 ? 2.763 15.750 -21.284 1.00 96.00 94 GLU A CA 1
ATOM 752 C C . GLU A 1 94 ? 2.434 15.179 -22.670 1.00 96.00 94 GLU A C 1
ATOM 754 O O . GLU A 1 94 ? 2.280 15.945 -23.619 1.00 96.00 94 GLU A O 1
ATOM 759 N N . ASP A 1 95 ? 2.301 13.858 -22.796 1.00 94.88 95 ASP A N 1
ATOM 760 C CA . ASP A 1 95 ? 1.995 13.173 -24.059 1.00 94.88 95 ASP A CA 1
ATOM 761 C C . ASP A 1 95 ? 0.488 13.065 -24.358 1.00 94.88 95 ASP A C 1
ATOM 763 O O . ASP A 1 95 ? 0.096 12.595 -25.427 1.00 94.88 95 ASP A O 1
ATOM 767 N N . GLY A 1 96 ? -0.364 13.502 -23.425 1.00 93.75 96 GLY A N 1
ATOM 768 C CA . GLY A 1 96 ? -1.819 13.438 -23.541 1.00 93.75 96 GLY A CA 1
ATOM 769 C C . GLY A 1 96 ? -2.422 12.032 -23.432 1.00 93.75 96 GLY A C 1
ATOM 770 O O . GLY A 1 96 ? -3.632 11.898 -23.613 1.00 93.75 96 GLY A O 1
ATOM 771 N N . VAL A 1 97 ? -1.636 10.991 -23.121 1.00 94.81 97 VAL A N 1
ATOM 772 C CA . VAL A 1 97 ? -2.139 9.610 -22.974 1.00 94.81 97 VAL A CA 1
ATOM 773 C C . VAL A 1 97 ? -3.033 9.482 -21.741 1.00 94.81 97 VAL A C 1
ATOM 775 O O . VAL A 1 97 ? -4.049 8.786 -21.772 1.00 94.81 97 VAL A O 1
ATOM 778 N N . ILE A 1 98 ? -2.680 10.180 -20.659 1.00 94.88 98 ILE A N 1
ATOM 779 C CA . ILE A 1 98 ? -3.503 10.292 -19.454 1.00 94.88 98 ILE A CA 1
ATOM 780 C C . ILE A 1 98 ? -3.936 11.740 -19.228 1.00 94.88 98 ILE A C 1
ATOM 782 O O . ILE A 1 98 ? -3.149 12.675 -19.343 1.00 94.88 98 ILE A O 1
ATOM 786 N N . SER A 1 99 ? -5.205 11.926 -18.863 1.00 92.75 99 SER A N 1
ATOM 787 C CA . SER A 1 99 ? -5.791 13.252 -18.625 1.00 92.75 99 SER A CA 1
ATOM 788 C C . SER A 1 99 ? -5.698 13.714 -17.169 1.00 92.75 99 SER A C 1
ATOM 790 O O . SER A 1 99 ? -5.872 14.896 -16.882 1.00 92.75 99 SER A O 1
ATOM 792 N N . SER A 1 100 ? -5.464 12.792 -16.229 1.00 95.31 100 SER A N 1
ATOM 793 C CA . SER A 1 100 ? -5.318 13.098 -14.804 1.00 95.31 100 SER A CA 1
ATOM 794 C C . SER A 1 100 ? -4.620 11.970 -14.045 1.00 95.31 100 SER A C 1
ATOM 796 O O . SER A 1 100 ? -4.612 10.817 -14.473 1.00 95.31 100 SER A O 1
ATOM 798 N N . CYS A 1 101 ? -4.046 12.297 -12.885 1.00 96.25 101 CYS A N 1
ATOM 799 C CA . CYS A 1 101 ? -3.530 11.316 -11.934 1.00 96.25 101 CYS A CA 1
ATOM 800 C C . CYS A 1 101 ? -3.564 11.846 -10.489 1.00 96.25 101 CYS A C 1
ATOM 802 O O . CYS A 1 101 ? -3.520 13.055 -10.219 1.00 96.25 101 CYS A O 1
ATOM 804 N N . THR A 1 102 ? -3.640 10.925 -9.526 1.00 97.38 102 THR A N 1
ATOM 805 C CA . THR A 1 102 ? -3.558 11.257 -8.095 1.00 97.38 102 THR A CA 1
ATOM 806 C C . THR A 1 102 ? -2.104 11.495 -7.670 1.00 97.38 102 THR A C 1
ATOM 808 O O . THR A 1 102 ? -1.176 11.064 -8.355 1.00 97.38 102 THR A O 1
ATOM 811 N N . ASN A 1 103 ? -1.884 12.160 -6.525 1.00 97.75 103 ASN A N 1
ATOM 812 C CA . ASN A 1 103 ? -0.531 12.299 -5.953 1.00 97.75 103 ASN A CA 1
ATOM 813 C C . ASN A 1 103 ? 0.103 10.925 -5.694 1.00 97.75 103 ASN A C 1
ATOM 815 O O . ASN A 1 103 ? 1.277 10.724 -5.982 1.00 97.75 103 ASN A O 1
ATOM 819 N N . PHE A 1 104 ? -0.696 9.982 -5.188 1.00 97.19 104 PHE A N 1
ATOM 820 C CA . PHE A 1 104 ? -0.256 8.619 -4.919 1.00 97.19 104 PHE A CA 1
ATOM 821 C C . PHE A 1 104 ? 0.222 7.922 -6.195 1.00 97.19 104 PHE A C 1
ATOM 823 O O . PHE A 1 104 ? 1.349 7.440 -6.242 1.00 97.19 104 PHE A O 1
ATOM 830 N N . THR A 1 105 ? -0.599 7.923 -7.249 1.00 97.12 105 THR A N 1
ATOM 831 C CA . THR A 1 105 ? -0.278 7.231 -8.504 1.00 97.12 105 THR A CA 1
ATOM 832 C C . THR A 1 105 ? 0.970 7.810 -9.163 1.00 97.12 105 THR A C 1
ATOM 834 O O . THR A 1 105 ? 1.842 7.048 -9.575 1.00 97.12 105 THR A O 1
ATOM 837 N N . VAL A 1 106 ? 1.093 9.144 -9.238 1.00 97.62 106 VAL A N 1
ATOM 838 C CA . VAL A 1 106 ? 2.258 9.758 -9.891 1.00 97.62 106 VAL A CA 1
ATOM 839 C C . VAL A 1 106 ? 3.545 9.517 -9.105 1.00 97.62 106 VAL A C 1
ATOM 841 O O . VAL A 1 106 ? 4.587 9.246 -9.701 1.00 97.62 106 VAL A O 1
ATOM 844 N N . LEU A 1 107 ? 3.479 9.555 -7.770 1.00 98.19 107 LEU A N 1
ATOM 845 C CA . LEU A 1 107 ? 4.644 9.306 -6.929 1.00 98.19 107 LEU A CA 1
ATOM 846 C C . LEU A 1 107 ? 5.057 7.831 -6.977 1.00 98.19 107 LEU A C 1
ATOM 848 O O . LEU A 1 107 ? 6.239 7.544 -7.139 1.00 98.19 107 LEU A O 1
ATOM 852 N N . ALA A 1 108 ? 4.102 6.900 -6.909 1.00 98.12 108 ALA A N 1
ATOM 853 C CA . ALA A 1 108 ? 4.373 5.470 -7.035 1.00 98.12 108 ALA A CA 1
ATOM 854 C C . ALA A 1 108 ? 5.028 5.135 -8.387 1.00 98.12 108 ALA A C 1
ATOM 856 O O . ALA A 1 108 ? 6.045 4.445 -8.424 1.00 98.12 108 ALA A O 1
ATOM 857 N N . ALA A 1 109 ? 4.507 5.688 -9.488 1.00 96.88 109 ALA A N 1
ATOM 858 C CA . ALA A 1 109 ? 5.087 5.514 -10.819 1.00 96.88 109 ALA A CA 1
ATOM 859 C C . ALA A 1 109 ? 6.502 6.108 -10.918 1.00 96.88 109 ALA A C 1
ATOM 861 O O . ALA A 1 109 ? 7.409 5.483 -11.473 1.00 96.88 109 ALA A O 1
ATOM 862 N N . PHE A 1 110 ? 6.715 7.298 -10.347 1.00 97.31 110 PHE A N 1
ATOM 863 C CA . PHE A 1 110 ? 8.030 7.929 -10.305 1.00 97.31 110 PHE A CA 1
ATOM 864 C C . PHE A 1 110 ? 9.045 7.084 -9.525 1.00 97.31 110 PHE A C 1
ATOM 866 O O . PHE A 1 110 ? 10.130 6.817 -10.042 1.00 97.31 110 PHE A O 1
ATOM 873 N N . VAL A 1 111 ? 8.689 6.624 -8.321 1.00 97.56 111 VAL A N 1
ATOM 874 C CA . VAL A 1 111 ? 9.552 5.779 -7.480 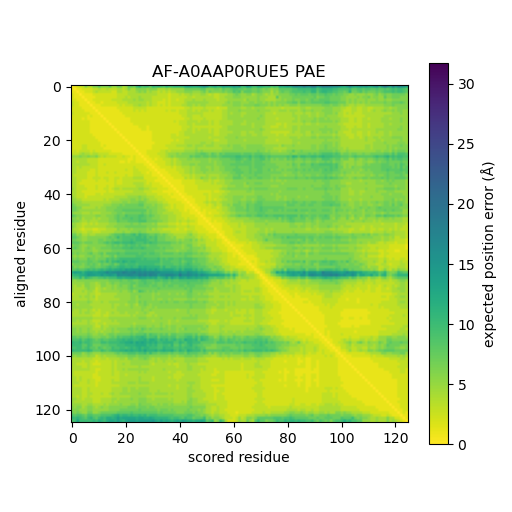1.00 97.56 111 VAL A CA 1
ATOM 875 C C . VAL A 1 111 ? 9.855 4.456 -8.172 1.00 97.56 111 VAL A C 1
ATOM 877 O O . VAL A 1 111 ? 11.009 4.033 -8.176 1.00 97.56 111 VAL A O 1
ATOM 880 N N . TRP A 1 112 ? 8.865 3.831 -8.816 1.00 97.44 112 TRP A N 1
ATOM 881 C CA . TRP A 1 112 ? 9.087 2.611 -9.587 1.00 97.44 112 TRP A CA 1
ATOM 882 C C . TRP A 1 112 ? 10.108 2.845 -10.705 1.00 97.44 112 TRP A C 1
ATOM 884 O O . TRP A 1 112 ? 11.126 2.156 -10.758 1.00 97.44 112 TRP A O 1
ATOM 894 N N . ARG A 1 113 ? 9.919 3.884 -11.527 1.00 96.62 113 ARG A N 1
ATOM 895 C CA . ARG A 1 113 ? 10.860 4.238 -12.600 1.00 96.62 113 ARG A CA 1
ATOM 896 C C . ARG A 1 113 ? 12.257 4.562 -12.065 1.00 96.62 113 ARG A C 1
ATOM 898 O O . ARG A 1 113 ? 13.248 4.164 -12.676 1.00 96.62 113 ARG A O 1
ATOM 905 N N . ALA A 1 114 ? 12.351 5.295 -10.957 1.00 96.94 114 ALA A N 1
ATOM 906 C CA . ALA A 1 114 ? 13.620 5.643 -10.326 1.00 96.94 114 ALA A CA 1
ATOM 907 C C . ALA A 1 114 ? 14.343 4.394 -9.803 1.00 96.94 114 ALA A C 1
ATOM 909 O O . ALA A 1 114 ? 15.520 4.211 -10.106 1.00 96.94 114 ALA A O 1
ATOM 910 N N . ARG A 1 115 ? 13.631 3.498 -9.107 1.00 95.25 115 ARG A N 1
ATOM 911 C CA . ARG A 1 115 ? 14.164 2.218 -8.623 1.00 95.25 115 ARG A CA 1
ATOM 912 C C . ARG A 1 115 ? 14.647 1.347 -9.777 1.00 95.25 115 ARG A C 1
ATOM 914 O O . ARG A 1 115 ? 15.764 0.846 -9.720 1.00 95.25 115 ARG A O 1
ATOM 921 N N . SER A 1 116 ? 13.848 1.198 -10.832 1.00 96.00 116 SER A N 1
ATOM 922 C CA . SER A 1 116 ? 14.227 0.382 -11.989 1.00 96.00 116 SER A CA 1
ATOM 923 C C . SER A 1 116 ? 15.496 0.884 -12.666 1.00 96.00 116 SER A C 1
ATOM 925 O O . SER A 1 116 ? 16.355 0.081 -13.022 1.00 96.00 116 SER A O 1
ATOM 927 N N . LYS A 1 117 ? 15.655 2.207 -12.780 1.00 96.19 117 LYS A N 1
ATOM 928 C CA . LYS A 1 117 ? 16.891 2.816 -13.285 1.00 96.19 117 LYS A CA 1
ATOM 929 C C . LYS A 1 117 ? 18.068 2.620 -12.332 1.00 96.19 117 LYS A C 1
ATOM 931 O O . LYS A 1 117 ? 19.135 2.233 -12.783 1.00 96.19 117 LYS A O 1
ATOM 936 N N . ALA A 1 118 ? 17.879 2.865 -11.035 1.00 93.81 118 ALA A N 1
ATOM 937 C CA . ALA A 1 118 ? 18.937 2.733 -10.033 1.00 93.81 118 ALA A CA 1
ATOM 938 C C . ALA A 1 118 ? 19.485 1.299 -9.942 1.00 93.81 118 ALA A C 1
ATOM 940 O O . ALA A 1 118 ? 20.674 1.108 -9.716 1.00 93.81 118 ALA A O 1
ATOM 941 N N . LEU A 1 119 ? 18.623 0.302 -10.160 1.00 92.69 119 LEU A N 1
ATOM 942 C CA . LEU A 1 119 ? 18.986 -1.115 -10.168 1.00 92.69 119 L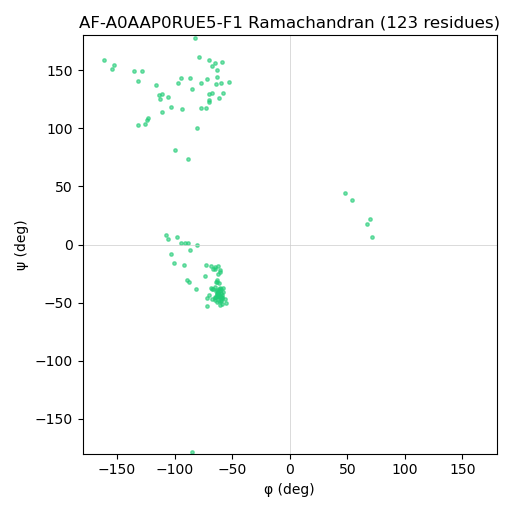EU A CA 1
ATOM 943 C C . LEU A 1 119 ? 19.431 -1.632 -11.544 1.00 92.69 119 LEU A C 1
ATOM 945 O O . LEU A 1 119 ? 19.711 -2.819 -11.666 1.00 92.69 119 LEU A O 1
ATOM 949 N N . ASN A 1 120 ? 19.475 -0.782 -12.579 1.00 93.44 120 ASN A N 1
ATOM 950 C CA . ASN A 1 120 ? 19.745 -1.190 -13.963 1.00 93.44 120 ASN A CA 1
ATOM 951 C C . ASN A 1 120 ? 18.905 -2.409 -14.397 1.00 93.44 120 ASN A C 1
ATOM 953 O O . ASN A 1 120 ? 19.424 -3.347 -15.004 1.00 93.44 120 ASN A O 1
ATOM 957 N N . MET A 1 121 ? 17.608 -2.407 -14.057 1.00 95.44 121 MET A N 1
ATOM 958 C CA . MET A 1 121 ? 16.708 -3.517 -14.382 1.00 95.44 121 MET A CA 1
ATOM 959 C C . MET A 1 121 ? 16.680 -3.751 -15.895 1.00 95.44 121 MET A C 1
ATOM 961 O O . MET A 1 121 ? 16.485 -2.816 -16.679 1.00 95.44 121 MET A O 1
ATOM 965 N N . LYS A 1 122 ? 16.861 -5.009 -16.300 1.00 94.88 122 LYS A N 1
ATOM 966 C CA . LYS A 1 122 ? 16.740 -5.428 -17.695 1.00 94.88 122 LYS A CA 1
ATOM 967 C C . LYS A 1 122 ? 15.281 -5.308 -18.153 1.00 94.88 122 LYS A C 1
ATOM 969 O O . LYS A 1 122 ? 14.369 -5.409 -17.330 1.00 94.88 122 LYS A O 1
ATOM 974 N N . PRO A 1 123 ? 15.032 -5.121 -19.461 1.00 91.25 123 PRO A N 1
ATOM 975 C CA . PRO A 1 123 ? 13.692 -5.287 -20.011 1.00 91.25 123 PRO A CA 1
ATOM 976 C C . PRO A 1 123 ? 13.123 -6.659 -19.630 1.00 91.25 123 PRO A C 1
ATOM 978 O O . PRO A 1 123 ? 13.855 -7.644 -19.680 1.00 91.25 123 PRO A O 1
ATOM 981 N N . HIS A 1 124 ? 11.831 -6.710 -19.294 1.00 87.62 124 HIS A N 1
ATOM 982 C CA . HIS A 1 124 ? 11.111 -7.926 -18.872 1.00 87.62 124 HIS A CA 1
ATOM 983 C C . HIS A 1 124 ? 11.527 -8.527 -17.524 1.00 87.62 124 HIS A C 1
ATOM 985 O O . HIS A 1 124 ? 11.203 -9.681 -17.260 1.00 87.62 124 HIS A O 1
ATOM 991 N N . GLN A 1 125 ? 12.211 -7.745 -16.687 1.00 84.44 12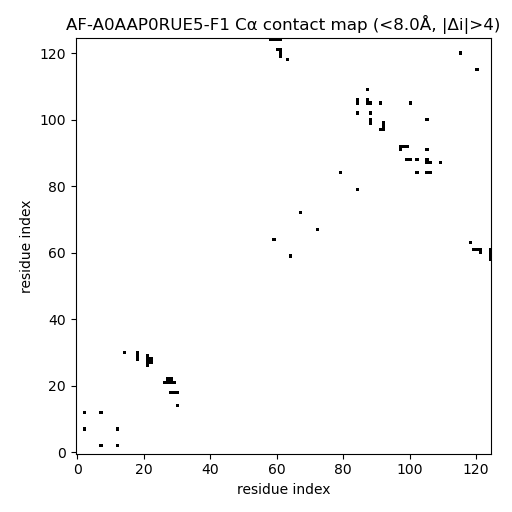5 GLN A N 1
ATOM 992 C CA . GLN A 1 125 ? 12.325 -8.040 -15.263 1.00 84.44 125 GLN A CA 1
ATOM 993 C C . GLN A 1 125 ? 11.010 -7.802 -14.520 1.00 84.44 125 GLN A C 1
ATOM 995 O O . GLN A 1 125 ? 10.277 -6.870 -14.928 1.00 84.44 125 GLN A O 1
#